Protein AF-A0AAC9SZK7-F1 (afdb_monomer_lite)

Structure (mmCIF, N/CA/C/O backbone):
data_AF-A0AAC9SZK7-F1
#
_entry.id   AF-A0AAC9SZK7-F1
#
loop_
_atom_site.group_PDB
_atom_site.id
_atom_site.type_symbol
_atom_site.label_atom_id
_atom_site.label_alt_id
_atom_site.label_comp_id
_atom_site.label_asym_id
_atom_site.label_entity_id
_atom_site.label_seq_id
_atom_site.pdbx_PDB_ins_code
_atom_site.Cartn_x
_atom_site.Cartn_y
_atom_site.Cartn_z
_atom_site.occupancy
_atom_site.B_iso_or_equiv
_atom_site.auth_seq_id
_atom_site.auth_comp_id
_atom_site.auth_asym_id
_atom_site.auth_atom_id
_atom_site.pdbx_PDB_model_num
ATOM 1 N N . MET A 1 1 ? -1.629 29.030 13.656 1.00 32.84 1 MET A N 1
ATOM 2 C CA . MET A 1 1 ? -1.590 28.090 12.517 1.00 32.84 1 MET A CA 1
ATOM 3 C C . MET A 1 1 ? -1.292 26.727 13.118 1.00 32.84 1 MET A C 1
ATOM 5 O O . MET A 1 1 ? -0.170 26.526 13.557 1.00 32.84 1 MET A O 1
ATOM 9 N N . ASN A 1 2 ? -2.298 25.866 13.296 1.00 30.14 2 ASN A N 1
ATOM 10 C CA . ASN A 1 2 ? -2.065 24.520 13.827 1.00 30.14 2 ASN A CA 1
ATOM 11 C C . ASN A 1 2 ? -1.521 23.658 12.690 1.00 30.14 2 ASN A C 1
ATOM 13 O O . ASN A 1 2 ? -2.191 23.517 11.669 1.00 30.14 2 ASN A O 1
ATOM 17 N N . ALA A 1 3 ? -0.314 23.120 12.855 1.00 33.66 3 ALA A N 1
ATOM 18 C CA . ALA A 1 3 ? 0.169 22.051 11.996 1.00 33.66 3 ALA A CA 1
ATOM 19 C C . ALA A 1 3 ? -0.830 20.894 12.099 1.00 33.66 3 ALA A C 1
ATOM 21 O O . ALA A 1 3 ? -1.156 20.462 13.208 1.00 33.66 3 ALA A O 1
ATOM 22 N N . ALA A 1 4 ? -1.363 20.441 10.965 1.00 38.44 4 ALA A N 1
ATOM 23 C CA . ALA A 1 4 ? -2.126 19.206 10.932 1.00 38.44 4 ALA A CA 1
ATOM 24 C C . ALA A 1 4 ? -1.196 18.098 11.440 1.00 38.44 4 ALA A C 1
ATOM 26 O O . ALA A 1 4 ? -0.176 17.799 10.822 1.00 38.44 4 ALA A O 1
ATOM 27 N N . VAL A 1 5 ? -1.501 17.555 12.617 1.00 36.75 5 VAL A N 1
ATOM 28 C CA . VAL A 1 5 ? -0.838 16.354 13.113 1.00 36.75 5 VAL A CA 1
ATOM 29 C C . VAL A 1 5 ? -1.400 15.217 12.277 1.00 36.75 5 VAL A C 1
ATOM 3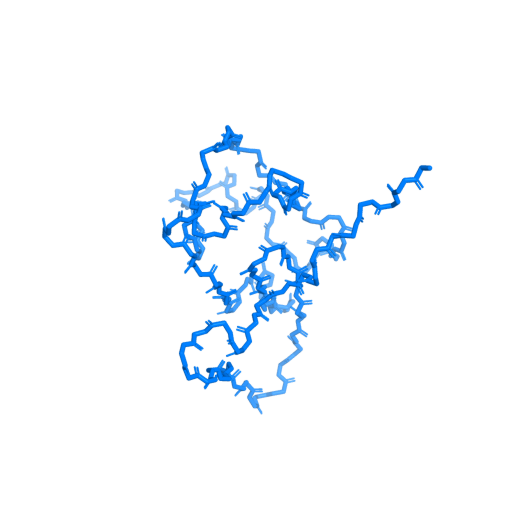1 O O . VAL A 1 5 ? -2.513 14.757 12.525 1.00 36.75 5 VAL A O 1
ATOM 34 N N . PHE A 1 6 ? -0.668 14.819 11.239 1.00 47.03 6 PHE A N 1
ATOM 35 C CA . PHE A 1 6 ? -0.976 13.583 10.539 1.00 47.03 6 PHE A CA 1
ATOM 36 C C . PHE A 1 6 ? -0.770 12.429 11.528 1.00 47.03 6 PHE A C 1
ATOM 38 O O . PHE A 1 6 ? 0.223 12.432 12.266 1.00 47.03 6 PHE A O 1
ATOM 45 N N . PRO A 1 7 ? -1.698 11.462 11.609 1.00 55.00 7 PRO A N 1
ATOM 46 C CA . PRO A 1 7 ? -1.443 10.254 12.376 1.00 55.00 7 PRO A CA 1
ATOM 47 C C . PRO A 1 7 ? -0.166 9.580 11.850 1.00 55.00 7 PRO A C 1
ATOM 49 O O . PRO A 1 7 ? 0.148 9.722 10.666 1.00 55.00 7 PRO A O 1
ATOM 52 N N . PRO A 1 8 ? 0.577 8.846 12.698 1.00 63.59 8 PRO A N 1
ATOM 53 C CA . PRO A 1 8 ? 1.718 8.077 12.222 1.00 63.59 8 PRO A CA 1
ATOM 54 C C . PRO A 1 8 ? 1.260 7.153 11.087 1.0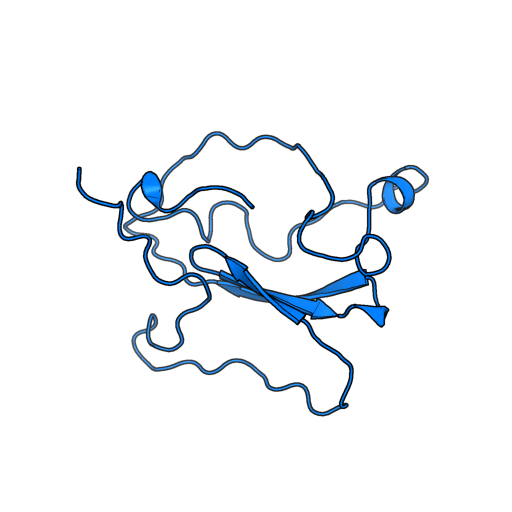0 63.59 8 PRO A C 1
ATOM 56 O O . PRO A 1 8 ? 0.263 6.438 11.238 1.00 63.59 8 PRO A O 1
ATOM 59 N N . ALA A 1 9 ? 1.957 7.247 9.954 1.00 80.88 9 ALA A N 1
ATOM 60 C CA . ALA A 1 9 ? 1.748 6.402 8.788 1.00 80.88 9 ALA A CA 1
ATOM 61 C C . ALA A 1 9 ? 2.216 4.967 9.075 1.00 80.88 9 ALA A C 1
ATOM 63 O O . ALA A 1 9 ? 3.043 4.738 9.960 1.00 80.88 9 ALA A O 1
ATOM 64 N N . GLY A 1 10 ? 1.701 4.022 8.301 1.00 90.31 10 GLY A N 1
ATOM 65 C CA . GLY A 1 10 ? 1.976 2.599 8.406 1.00 90.31 10 GLY A CA 1
ATOM 66 C C . GLY A 1 10 ? 0.836 1.800 9.033 1.00 90.31 10 GLY A C 1
ATOM 67 O O . GLY A 1 10 ? -0.080 2.337 9.664 1.00 90.31 10 GLY A O 1
ATOM 68 N N . TYR A 1 11 ? 0.942 0.486 8.873 1.00 93.38 11 TYR A N 1
ATOM 69 C CA . TYR A 1 11 ? 0.215 -0.510 9.647 1.00 93.38 11 TYR A CA 1
ATOM 70 C C . TYR A 1 11 ? 0.536 -0.402 11.146 1.00 93.38 11 TYR A C 1
ATOM 72 O O . TYR A 1 11 ? 1.689 -0.230 11.546 1.00 93.38 11 TYR A O 1
ATOM 80 N N . LYS A 1 12 ? -0.492 -0.554 11.979 1.00 92.94 12 LYS A N 1
ATOM 81 C CA . LYS A 1 12 ? -0.428 -0.518 13.442 1.00 92.94 12 LYS A CA 1
ATOM 82 C C . LYS A 1 12 ? -0.748 -1.896 14.003 1.00 92.94 12 LYS A C 1
ATOM 84 O O . LYS A 1 12 ? -1.877 -2.377 13.888 1.00 92.94 12 LYS A O 1
ATOM 89 N N . THR A 1 13 ? 0.245 -2.501 14.642 1.00 93.50 13 THR A N 1
ATOM 90 C CA . THR A 1 13 ? 0.180 -3.827 15.276 1.00 93.50 13 THR A CA 1
ATOM 91 C C . THR A 1 13 ? -0.905 -3.899 16.348 1.00 93.50 13 THR A C 1
ATOM 93 O O . THR A 1 13 ? -1.529 -4.939 16.531 1.00 93.50 13 THR A O 1
ATOM 96 N N . GLU A 1 14 ? -1.137 -2.799 17.058 1.00 94.00 14 GLU A N 1
ATOM 97 C CA . GLU A 1 14 ? -2.088 -2.669 18.162 1.00 94.00 14 GLU A CA 1
ATOM 98 C C . GLU A 1 14 ? -3.505 -2.259 17.734 1.00 94.00 14 GLU A C 1
ATOM 100 O O . GLU A 1 14 ? -4.366 -2.073 18.590 1.00 94.00 14 GLU A O 1
ATOM 105 N N . PHE A 1 15 ? -3.753 -2.078 16.432 1.00 92.69 15 PHE A N 1
ATOM 106 C CA . PHE A 1 15 ? -5.079 -1.712 15.930 1.00 92.69 15 PHE A CA 1
ATOM 107 C C . PHE A 1 15 ? -6.143 -2.798 16.176 1.00 92.69 15 PHE A C 1
ATOM 109 O O . PHE A 1 15 ? -7.246 -2.452 16.606 1.00 92.69 15 PHE A O 1
ATOM 116 N N . PRO A 1 16 ? -5.875 -4.098 15.932 1.00 90.69 16 PRO A N 1
ATOM 117 C CA . PRO A 1 16 ? -6.819 -5.152 16.282 1.00 90.69 16 PRO A CA 1
ATOM 118 C C . PRO A 1 16 ? -6.916 -5.332 17.804 1.00 90.69 16 PRO A C 1
ATOM 120 O O . PRO A 1 16 ? -6.025 -4.945 18.555 1.00 90.69 16 PRO A O 1
ATOM 123 N N . GLN A 1 17 ? -7.975 -6.005 18.270 1.00 91.38 17 GLN A N 1
ATOM 124 C CA . GLN A 1 17 ? -8.186 -6.282 19.701 1.00 91.38 17 GLN A CA 1
ATOM 125 C C . GLN A 1 17 ? -6.989 -6.983 20.372 1.00 91.38 17 GLN A C 1
ATOM 127 O O . GLN A 1 17 ? -6.759 -6.814 21.569 1.00 91.38 17 GLN A O 1
ATOM 132 N N . PHE A 1 18 ? -6.236 -7.769 19.603 1.00 93.19 18 PHE A N 1
ATOM 133 C CA . PHE A 1 18 ? -4.999 -8.402 20.035 1.00 93.19 18 PHE A CA 1
ATOM 134 C C . PHE A 1 18 ? -3.859 -7.952 19.118 1.00 93.19 18 PHE A C 1
ATOM 136 O O . PHE A 1 18 ? -4.077 -7.895 17.906 1.00 93.19 18 PHE A O 1
ATOM 143 N N . PRO A 1 19 ? -2.654 -7.674 19.657 1.00 93.31 19 PRO A N 1
ATOM 144 C CA . PRO A 1 19 ? -1.516 -7.292 18.836 1.00 93.31 19 PRO A CA 1
ATOM 145 C C . PRO A 1 19 ? -1.222 -8.340 17.761 1.00 93.31 19 PRO A C 1
ATOM 147 O O . PRO A 1 19 ? -1.044 -9.517 18.083 1.00 93.31 19 PRO A O 1
ATOM 150 N N . LEU A 1 20 ? -1.147 -7.911 16.502 1.00 93.12 20 LEU A N 1
ATOM 151 C CA . LEU A 1 20 ? -0.833 -8.780 15.371 1.00 93.12 20 LEU A CA 1
ATOM 152 C C . LEU A 1 20 ? 0.469 -8.324 14.718 1.00 93.12 20 LEU A C 1
ATOM 154 O O . LEU A 1 20 ? 0.508 -7.336 13.992 1.00 93.12 20 LEU A O 1
ATOM 158 N N . THR A 1 21 ? 1.554 -9.036 15.014 1.00 89.69 21 THR A N 1
ATOM 159 C CA . THR A 1 21 ? 2.849 -8.800 14.370 1.00 89.69 21 THR A CA 1
ATOM 160 C C . THR A 1 21 ? 2.866 -9.407 12.980 1.00 89.69 21 THR A C 1
ATOM 162 O O . THR A 1 21 ? 2.365 -10.514 12.776 1.00 89.69 21 THR A O 1
ATOM 165 N N . LEU A 1 22 ? 3.511 -8.705 12.060 1.00 83.88 22 LEU A N 1
ATOM 166 C CA . LEU A 1 22 ? 3.646 -9.139 10.680 1.00 83.88 22 LEU A CA 1
ATOM 167 C C . LEU A 1 22 ? 4.639 -10.305 10.545 1.00 83.88 22 LEU A C 1
ATOM 169 O O . LEU A 1 22 ? 5.533 -10.455 11.391 1.00 83.88 22 LEU A O 1
ATOM 173 N N . PRO A 1 23 ? 4.494 -11.139 9.503 1.00 84.75 23 PRO A N 1
ATOM 174 C CA . PRO A 1 23 ? 5.496 -12.120 9.117 1.00 84.75 23 PRO A CA 1
ATOM 175 C C . PRO A 1 23 ? 6.890 -11.496 8.987 1.00 84.75 23 PRO A C 1
ATOM 177 O O . PRO A 1 23 ? 7.064 -10.368 8.537 1.00 84.75 23 PRO A O 1
ATOM 180 N N . VAL A 1 24 ? 7.915 -12.260 9.365 1.00 83.56 24 VAL A N 1
ATOM 181 C CA . VAL A 1 24 ? 9.315 -11.875 9.155 1.00 83.56 24 VAL A CA 1
ATOM 182 C C . VAL A 1 24 ? 9.889 -12.756 8.056 1.00 83.56 24 VAL A C 1
ATOM 184 O O . VAL A 1 24 ? 9.950 -13.977 8.210 1.00 83.56 24 VAL A O 1
ATOM 187 N N . PHE A 1 25 ? 10.349 -12.148 6.965 1.00 83.19 25 PHE A N 1
ATOM 188 C CA . PHE A 1 25 ? 11.087 -12.862 5.925 1.00 83.19 25 PHE A CA 1
ATOM 189 C C . PHE A 1 25 ? 12.557 -12.997 6.336 1.00 83.19 25 PHE A C 1
ATOM 191 O O . PHE A 1 25 ? 13.215 -12.019 6.689 1.00 83.19 25 PHE A O 1
ATOM 198 N N . THR A 1 26 ? 13.064 -14.229 6.332 1.00 79.88 26 THR A N 1
ATOM 199 C CA . THR A 1 26 ? 14.386 -14.587 6.880 1.00 79.88 26 THR A CA 1
ATOM 200 C C . THR A 1 26 ? 15.405 -14.990 5.818 1.00 79.88 26 THR A C 1
ATOM 202 O O . THR A 1 26 ? 16.540 -15.319 6.156 1.00 79.88 26 THR A O 1
ATOM 205 N N . ASP A 1 27 ? 15.037 -14.945 4.537 1.00 82.94 27 ASP A N 1
ATOM 206 C CA . ASP A 1 27 ? 15.919 -15.293 3.417 1.00 82.94 27 ASP A CA 1
ATOM 207 C C . ASP A 1 27 ? 17.000 -14.231 3.135 1.00 82.94 27 ASP A C 1
ATOM 209 O O . ASP A 1 27 ? 17.883 -14.448 2.306 1.00 82.94 27 ASP A O 1
ATOM 213 N N . GLY A 1 28 ? 16.961 -13.100 3.850 1.00 80.75 28 GLY A N 1
ATOM 214 C CA . GLY A 1 28 ? 17.926 -12.010 3.728 1.00 80.75 28 GLY A CA 1
ATOM 215 C C . GLY A 1 28 ? 17.782 -11.208 2.437 1.00 80.75 28 GLY A C 1
ATOM 216 O O . GLY A 1 28 ? 18.647 -10.376 2.150 1.00 80.75 28 GLY A O 1
ATOM 217 N N . ALA A 1 29 ? 16.718 -11.435 1.659 1.00 86.75 29 ALA A N 1
ATOM 218 C CA . ALA A 1 29 ? 16.438 -10.620 0.491 1.00 86.75 29 ALA A CA 1
ATOM 219 C C . ALA A 1 29 ? 16.224 -9.156 0.923 1.00 86.75 29 ALA A C 1
ATOM 221 O O . ALA A 1 29 ? 15.569 -8.899 1.938 1.00 86.75 29 ALA A O 1
ATOM 222 N N . PRO A 1 30 ? 16.772 -8.175 0.182 1.00 89.38 30 PRO A N 1
ATOM 223 C CA . PRO A 1 30 ? 16.526 -6.776 0.484 1.00 89.38 30 PRO A CA 1
ATOM 224 C C . PRO A 1 30 ? 15.031 -6.486 0.345 1.00 89.38 30 PRO A C 1
ATOM 226 O O . PRO A 1 30 ? 14.398 -6.887 -0.631 1.00 89.38 30 PRO A O 1
ATOM 229 N N . MET A 1 31 ? 14.484 -5.767 1.319 1.00 91.81 31 MET A N 1
ATOM 230 C CA . MET A 1 31 ? 13.095 -5.324 1.324 1.00 91.81 31 MET A CA 1
ATOM 231 C C . MET A 1 31 ? 13.023 -3.869 1.767 1.00 91.81 31 MET A C 1
ATOM 233 O O . MET A 1 31 ? 13.818 -3.416 2.596 1.00 91.81 31 MET A O 1
ATOM 237 N N . ARG A 1 32 ? 12.054 -3.140 1.221 1.00 91.69 32 ARG A N 1
ATOM 238 C CA . ARG A 1 32 ? 11.792 -1.737 1.539 1.00 91.69 32 ARG A CA 1
ATOM 239 C C . ARG A 1 32 ? 10.390 -1.621 2.120 1.00 91.69 32 ARG A C 1
ATOM 241 O O . ARG A 1 32 ? 9.418 -1.915 1.434 1.00 91.69 32 ARG A O 1
ATOM 248 N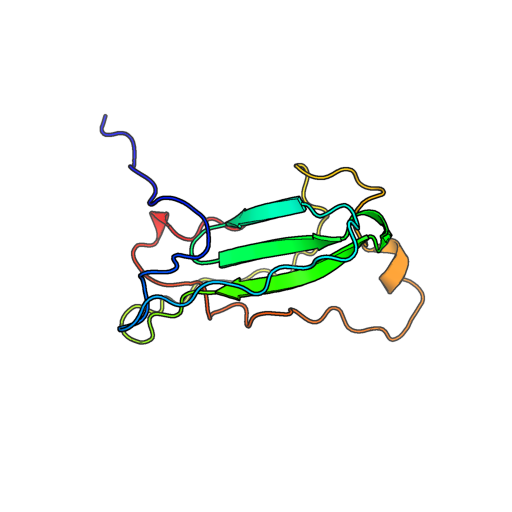 N . ALA A 1 33 ? 10.294 -1.180 3.370 1.00 92.56 33 ALA A N 1
ATOM 249 C CA . ALA A 1 33 ? 9.016 -0.841 3.982 1.00 92.56 33 ALA A CA 1
ATOM 250 C C . ALA A 1 33 ? 8.586 0.567 3.547 1.00 92.56 33 ALA A C 1
ATOM 252 O O . ALA A 1 33 ? 9.368 1.517 3.640 1.00 92.56 33 ALA A O 1
ATOM 253 N N . LEU A 1 34 ? 7.344 0.686 3.094 1.00 93.06 34 LEU A N 1
ATOM 254 C CA . LEU A 1 34 ? 6.723 1.917 2.617 1.00 93.06 34 LEU A CA 1
ATOM 255 C C . LEU A 1 34 ? 5.496 2.201 3.494 1.00 93.06 34 LEU A C 1
ATOM 257 O O . LEU A 1 34 ? 4.419 1.658 3.234 1.00 93.06 34 LEU A O 1
ATOM 261 N N . PRO A 1 35 ? 5.653 2.964 4.590 1.00 91.94 35 PRO A N 1
ATOM 262 C CA . PRO A 1 35 ? 4.534 3.317 5.450 1.00 91.94 35 PRO A CA 1
ATOM 263 C C . PRO A 1 35 ? 3.667 4.388 4.775 1.00 91.94 35 PRO A C 1
ATOM 265 O O . PRO A 1 35 ? 4.115 5.510 4.542 1.00 91.94 35 PRO A O 1
ATOM 268 N N . CYS A 1 36 ? 2.406 4.054 4.527 1.00 88.56 36 CYS A N 1
ATOM 269 C CA . CYS A 1 36 ? 1.373 4.939 3.994 1.00 88.56 36 CYS A CA 1
ATOM 270 C C . CYS A 1 36 ? 0.237 5.071 5.017 1.00 88.56 36 CYS A C 1
ATOM 272 O O . CYS A 1 36 ? 0.214 4.395 6.045 1.00 88.56 36 CYS A O 1
ATOM 274 N N . THR A 1 37 ? -0.738 5.946 4.796 1.00 88.00 37 THR A N 1
ATOM 275 C CA . THR A 1 37 ? -1.845 6.061 5.754 1.00 88.00 37 THR A CA 1
ATOM 276 C C . THR A 1 37 ? -2.598 4.729 5.889 1.00 88.00 37 THR A C 1
ATOM 278 O O . THR A 1 37 ? -3.076 4.184 4.901 1.00 88.00 37 THR A O 1
ATOM 281 N N . GLN A 1 38 ? -2.706 4.222 7.124 1.00 91.38 38 GLN A N 1
ATOM 282 C CA . GLN A 1 38 ? -3.383 2.966 7.499 1.00 91.38 38 GLN A CA 1
ATOM 283 C C . GLN A 1 38 ? -2.788 1.670 6.923 1.00 91.38 38 GLN A C 1
ATOM 285 O O . GLN A 1 38 ? -3.330 0.595 7.192 1.00 91.38 38 GLN A O 1
ATOM 290 N N . LEU A 1 39 ? -1.707 1.740 6.142 1.00 93.19 39 LEU A N 1
ATOM 291 C CA . LEU A 1 39 ? -1.096 0.563 5.536 1.00 93.19 39 LEU A CA 1
ATOM 292 C C . LEU A 1 39 ? 0.423 0.661 5.443 1.00 93.19 39 LEU A C 1
ATOM 294 O O . LEU A 1 39 ? 0.981 1.753 5.363 1.00 93.19 39 LEU A O 1
ATOM 298 N N . THR A 1 40 ? 1.089 -0.484 5.383 1.00 94.12 40 THR A N 1
ATOM 299 C CA . THR A 1 40 ? 2.504 -0.587 5.010 1.00 94.12 40 THR A CA 1
ATOM 300 C C . THR A 1 40 ? 2.629 -1.520 3.812 1.00 94.12 40 THR A C 1
ATOM 302 O O . THR A 1 40 ? 2.070 -2.612 3.829 1.00 94.12 40 THR A O 1
ATOM 305 N N . VAL A 1 41 ? 3.370 -1.115 2.779 1.00 94.12 41 VAL A N 1
ATOM 306 C CA . VAL A 1 41 ? 3.771 -2.015 1.684 1.00 94.12 41 VAL A CA 1
ATOM 307 C C . VAL A 1 41 ? 5.200 -2.479 1.926 1.00 94.12 41 VAL A C 1
ATOM 309 O O . VAL A 1 41 ? 6.083 -1.659 2.184 1.00 94.12 41 VAL A O 1
ATOM 312 N N . LEU A 1 42 ? 5.449 -3.780 1.798 1.00 94.25 42 LEU A N 1
ATOM 313 C CA . LEU A 1 42 ? 6.797 -4.329 1.772 1.00 94.25 42 LEU A CA 1
ATOM 314 C C . LEU A 1 42 ? 7.196 -4.617 0.324 1.00 94.25 42 LEU A C 1
ATOM 316 O O . LEU A 1 42 ? 6.758 -5.593 -0.288 1.00 94.25 42 LEU A O 1
ATOM 320 N N . LEU A 1 43 ? 8.017 -3.737 -0.242 1.00 94.81 43 LEU A N 1
ATOM 321 C CA . LEU A 1 43 ? 8.525 -3.852 -1.604 1.00 94.81 43 LEU A CA 1
ATOM 322 C C . LEU A 1 43 ? 9.754 -4.762 -1.639 1.00 94.81 43 LEU A C 1
ATOM 324 O O . LEU A 1 43 ? 10.679 -4.579 -0.847 1.00 94.81 43 LEU A O 1
ATOM 328 N N . GLY A 1 44 ? 9.786 -5.694 -2.593 1.00 95.44 44 GLY A N 1
ATOM 329 C CA . GLY A 1 44 ? 10.974 -6.467 -2.945 1.00 95.44 44 GLY A CA 1
ATOM 330 C C . GLY A 1 44 ? 11.692 -5.819 -4.132 1.00 95.44 44 GLY A C 1
ATOM 331 O O . GLY A 1 44 ? 11.282 -6.072 -5.268 1.00 95.44 44 GLY A O 1
ATOM 332 N N . PRO A 1 45 ? 12.770 -5.035 -3.929 1.00 94.69 45 PRO A N 1
ATOM 333 C CA . PRO A 1 45 ? 13.375 -4.216 -4.981 1.00 94.69 45 PRO A CA 1
ATOM 334 C C . PRO A 1 45 ? 13.898 -5.044 -6.156 1.00 94.69 45 PRO A C 1
ATOM 336 O O . PRO A 1 45 ? 13.716 -4.681 -7.309 1.00 94.69 45 PRO A O 1
ATOM 339 N N . LEU A 1 46 ? 14.459 -6.226 -5.871 1.00 93.50 46 LEU A N 1
ATOM 340 C CA . LEU A 1 46 ? 14.963 -7.149 -6.895 1.00 93.50 46 LEU A CA 1
ATOM 341 C C . LEU A 1 46 ? 13.865 -7.711 -7.806 1.00 93.50 46 LEU A C 1
ATOM 343 O O . LEU A 1 46 ? 14.155 -8.124 -8.925 1.00 93.50 46 LEU A O 1
ATOM 347 N N . ARG A 1 47 ? 12.621 -7.780 -7.320 1.00 92.38 47 ARG A N 1
ATOM 348 C CA . ARG A 1 47 ? 11.465 -8.236 -8.106 1.00 92.38 47 ARG A CA 1
ATOM 349 C C . ARG A 1 47 ? 10.687 -7.079 -8.719 1.00 92.38 47 ARG A C 1
ATOM 351 O O . ARG A 1 47 ? 9.760 -7.337 -9.478 1.00 92.38 47 ARG A O 1
ATOM 358 N N . ALA A 1 48 ? 11.026 -5.844 -8.353 1.00 94.75 48 ALA A N 1
ATOM 359 C CA . ALA A 1 48 ? 10.293 -4.641 -8.711 1.00 94.75 48 ALA A CA 1
ATOM 360 C C . ALA A 1 48 ? 8.782 -4.708 -8.384 1.00 94.75 48 ALA A C 1
ATOM 362 O O . ALA A 1 48 ? 7.955 -4.105 -9.074 1.00 94.75 48 ALA A O 1
ATOM 363 N N . LEU A 1 49 ? 8.412 -5.479 -7.351 1.00 94.06 49 LEU A N 1
ATOM 364 C CA . LEU A 1 49 ? 7.028 -5.802 -6.990 1.00 94.06 49 LEU A CA 1
ATOM 365 C C . LEU A 1 49 ? 6.834 -5.872 -5.467 1.00 94.06 49 LEU A C 1
ATOM 367 O O . LEU A 1 49 ? 7.752 -6.293 -4.748 1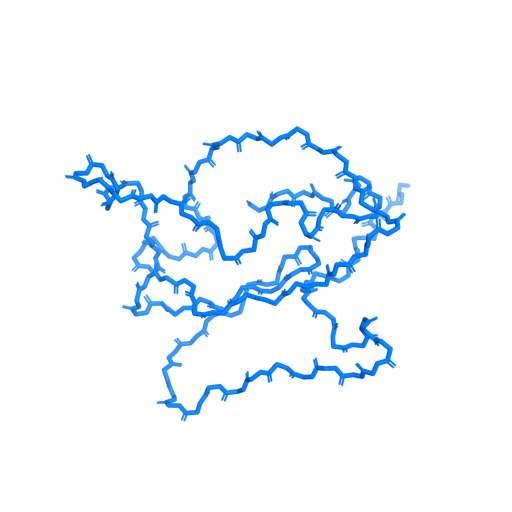.00 94.06 49 LEU A O 1
ATOM 371 N N . PRO A 1 50 ? 5.644 -5.498 -4.963 1.00 93.69 50 PRO A N 1
ATOM 372 C CA . PRO A 1 50 ? 5.295 -5.695 -3.564 1.00 93.69 50 PRO A CA 1
ATOM 373 C C . PRO A 1 50 ? 5.224 -7.190 -3.231 1.00 93.69 50 PRO A C 1
ATOM 375 O O . PRO A 1 50 ? 4.692 -7.992 -3.998 1.00 93.69 50 PRO A O 1
ATOM 378 N N . ILE A 1 51 ? 5.791 -7.555 -2.084 1.00 92.94 51 ILE A N 1
ATOM 379 C CA . ILE A 1 51 ? 5.784 -8.921 -1.543 1.00 92.94 51 ILE A CA 1
ATOM 380 C C . ILE A 1 51 ? 4.627 -9.095 -0.561 1.00 92.94 51 ILE A C 1
ATOM 382 O O . ILE A 1 51 ? 3.976 -10.136 -0.548 1.00 92.94 51 ILE A O 1
ATOM 386 N N . GLU A 1 52 ? 4.376 -8.064 0.242 1.00 93.38 52 GLU A N 1
ATOM 387 C CA . GLU A 1 52 ? 3.363 -8.042 1.290 1.00 93.38 52 GLU A CA 1
ATOM 388 C C . GLU A 1 52 ? 2.744 -6.644 1.387 1.00 93.38 52 GLU A C 1
ATOM 390 O O . GLU A 1 52 ? 3.358 -5.633 1.026 1.00 93.38 52 GLU A O 1
ATOM 395 N N . THR A 1 53 ? 1.493 -6.579 1.832 1.00 94.75 53 THR A N 1
ATOM 396 C CA . THR A 1 53 ? 0.853 -5.320 2.204 1.00 94.75 53 THR A CA 1
ATOM 397 C C . THR A 1 53 ? -0.041 -5.541 3.405 1.00 94.75 53 THR A C 1
ATOM 399 O O . THR A 1 53 ? -0.934 -6.388 3.386 1.00 94.75 53 THR A O 1
ATOM 402 N N . ASP A 1 54 ? 0.171 -4.712 4.412 1.00 94.62 54 ASP A N 1
ATOM 403 C CA . ASP A 1 54 ? -0.492 -4.796 5.700 1.00 94.62 54 ASP A CA 1
ATOM 404 C C . ASP A 1 54 ? -1.413 -3.606 5.844 1.00 94.62 54 ASP A C 1
ATOM 406 O O . ASP A 1 54 ? -0.972 -2.468 5.714 1.00 94.62 54 ASP A O 1
ATOM 410 N N . VAL A 1 55 ? -2.691 -3.848 6.119 1.00 95.19 55 VAL A N 1
ATOM 411 C CA . VAL A 1 55 ? -3.703 -2.792 6.187 1.00 95.19 55 VAL A CA 1
ATOM 412 C C . VAL A 1 55 ? -4.511 -2.901 7.472 1.00 95.19 55 VAL A C 1
ATOM 414 O O . VAL A 1 55 ? -4.966 -3.976 7.869 1.00 95.19 55 VAL A O 1
ATOM 417 N N . ASN A 1 56 ? -4.697 -1.769 8.143 1.00 94.56 56 ASN A N 1
ATOM 418 C CA . ASN A 1 56 ? -5.703 -1.631 9.184 1.00 94.56 56 ASN A CA 1
ATOM 419 C C . ASN A 1 56 ? -7.016 -1.180 8.541 1.00 94.56 56 ASN A C 1
ATOM 421 O O . ASN A 1 56 ? -7.019 -0.214 7.784 1.00 94.56 56 ASN A O 1
ATOM 425 N N . ILE A 1 57 ? -8.130 -1.843 8.862 1.00 93.75 57 ILE A N 1
ATOM 426 C CA . ILE A 1 57 ? -9.451 -1.540 8.294 1.00 93.75 57 ILE A CA 1
ATOM 427 C C . ILE A 1 57 ? -10.412 -1.199 9.426 1.00 93.75 57 ILE A C 1
ATOM 429 O O . ILE A 1 57 ? -10.689 -2.044 10.279 1.00 93.75 57 ILE A O 1
ATOM 433 N N . ASN A 1 58 ? -10.95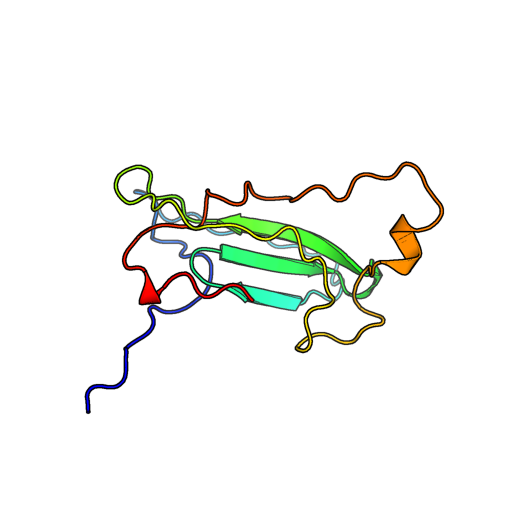1 0.021 9.414 1.00 93.38 58 ASN A N 1
ATOM 434 C CA . ASN A 1 58 ? -12.038 0.418 10.303 1.00 93.38 58 ASN A CA 1
ATOM 435 C C . ASN A 1 58 ? -13.341 0.598 9.512 1.00 93.38 58 ASN A C 1
ATOM 437 O O . ASN A 1 58 ? -13.590 1.662 8.947 1.00 93.38 58 ASN A O 1
ATOM 441 N N . GLY A 1 59 ? -14.177 -0.445 9.504 1.00 92.00 59 GLY A N 1
ATOM 442 C CA . GLY A 1 59 ? -15.453 -0.460 8.782 1.00 92.00 59 GLY A CA 1
ATOM 443 C C . GLY A 1 59 ? -16.429 0.643 9.206 1.00 92.00 59 GLY A C 1
ATOM 444 O O . GLY A 1 59 ? -17.168 1.155 8.369 1.00 92.00 59 GLY A O 1
ATOM 445 N N . ASP A 1 60 ? -16.385 1.064 10.472 1.00 92.25 60 ASP A N 1
ATOM 446 C CA . ASP A 1 60 ? -17.290 2.084 11.020 1.00 92.25 60 ASP A CA 1
ATOM 447 C C . ASP A 1 60 ? -16.894 3.514 10.617 1.00 92.25 60 ASP A C 1
ATOM 449 O O . ASP A 1 60 ? -17.642 4.464 10.851 1.00 92.25 60 ASP A O 1
ATOM 453 N N . GLN A 1 61 ? -15.700 3.686 10.041 1.00 91.06 61 GLN A N 1
ATOM 454 C CA . GLN A 1 61 ? -15.131 4.988 9.686 1.00 91.06 61 GLN A CA 1
ATOM 455 C C . GLN A 1 61 ? -14.746 5.094 8.210 1.00 91.06 61 GLN A C 1
ATOM 457 O O . GLN A 1 61 ? -14.005 6.014 7.855 1.00 91.06 61 GLN A O 1
ATOM 462 N N . LEU A 1 62 ? -15.218 4.172 7.363 1.00 90.38 62 LEU A N 1
ATOM 463 C CA . LEU A 1 62 ? -14.970 4.213 5.924 1.00 90.38 62 LEU A CA 1
ATOM 464 C C . LEU A 1 62 ? -15.462 5.534 5.331 1.00 90.38 62 LEU A C 1
ATOM 466 O O . LEU A 1 62 ? -16.560 6.006 5.634 1.00 90.38 62 LEU A O 1
ATOM 470 N N . VAL A 1 63 ? -14.633 6.118 4.473 1.00 87.94 63 VAL A N 1
ATOM 471 C CA . VAL A 1 63 ? -14.954 7.343 3.742 1.00 87.94 63 VAL A CA 1
ATOM 472 C C . VAL A 1 63 ? -14.912 7.042 2.257 1.00 87.94 63 VAL A C 1
ATOM 474 O O . VAL A 1 63 ? -13.982 6.402 1.772 1.00 87.94 63 VAL A O 1
ATOM 477 N N . ASP A 1 64 ? -15.914 7.534 1.536 1.00 83.56 64 ASP A N 1
ATOM 478 C CA . ASP A 1 64 ? -15.894 7.496 0.083 1.00 83.56 64 ASP A CA 1
ATOM 479 C C . ASP A 1 64 ? -15.065 8.670 -0.448 1.00 83.56 64 ASP A C 1
ATOM 481 O O . ASP A 1 64 ? -15.276 9.826 -0.071 1.00 83.56 64 ASP A O 1
ATOM 485 N N . VAL A 1 65 ? -14.079 8.361 -1.280 1.00 81.62 65 VAL A N 1
ATOM 486 C CA . VAL A 1 65 ? -13.161 9.334 -1.876 1.00 81.62 65 VAL A CA 1
ATOM 487 C C . VAL A 1 65 ? -13.121 9.046 -3.363 1.00 81.62 65 VAL A C 1
ATOM 489 O O . VAL A 1 65 ? -12.903 7.899 -3.750 1.00 81.62 65 VAL A O 1
ATOM 492 N N . ASP A 1 66 ? -13.285 10.081 -4.188 1.00 79.12 66 ASP A N 1
ATOM 493 C CA . ASP A 1 66 ? -13.154 9.951 -5.637 1.00 79.12 66 ASP A CA 1
ATOM 494 C C . ASP A 1 66 ? -11.764 9.419 -5.991 1.00 79.12 66 ASP A C 1
ATOM 496 O O . ASP A 1 66 ? -10.735 10.038 -5.705 1.00 79.12 66 ASP A O 1
ATOM 500 N N . GLN A 1 67 ? -11.730 8.250 -6.627 1.00 72.88 67 GLN A N 1
ATOM 501 C CA . GLN A 1 67 ? -10.483 7.587 -6.979 1.00 72.88 67 GLN A CA 1
ATOM 502 C C . GLN A 1 67 ? -10.206 7.734 -8.467 1.00 72.88 67 GLN A C 1
ATOM 504 O O . GLN A 1 67 ? -10.987 7.298 -9.312 1.00 72.88 67 GLN A O 1
ATOM 509 N N . SER A 1 68 ? -9.050 8.305 -8.798 1.00 77.06 68 SER A N 1
ATOM 510 C CA . SER A 1 68 ? -8.556 8.302 -10.173 1.00 77.06 68 SER A CA 1
ATOM 511 C C . SER A 1 68 ? -7.825 6.992 -10.482 1.00 77.06 68 SER A C 1
ATOM 513 O O . SER A 1 68 ? -7.154 6.411 -9.625 1.00 77.06 68 SER A O 1
ATOM 515 N N . ASN A 1 69 ? -7.917 6.518 -11.725 1.00 77.69 69 ASN A N 1
ATOM 516 C CA . ASN A 1 69 ? -7.160 5.352 -12.189 1.00 77.69 69 ASN A CA 1
ATOM 517 C C . ASN A 1 69 ? -5.789 5.753 -12.769 1.00 77.69 69 ASN A C 1
ATOM 519 O O . ASN A 1 69 ? -5.391 5.275 -13.830 1.00 77.69 69 ASN A O 1
ATOM 523 N N . ASN A 1 70 ? -5.093 6.665 -12.085 1.00 83.75 70 ASN A N 1
ATOM 524 C CA . ASN A 1 70 ? -3.825 7.238 -12.531 1.00 83.75 70 ASN A CA 1
ATOM 525 C C . ASN A 1 70 ? -2.645 6.436 -11.974 1.00 83.75 70 ASN A C 1
ATOM 527 O O . ASN A 1 70 ? -2.125 6.725 -10.898 1.00 83.75 70 ASN A O 1
ATOM 531 N N . TRP A 1 71 ? -2.227 5.415 -12.715 1.00 85.00 71 TRP A N 1
ATOM 532 C CA . TRP A 1 71 ? -1.043 4.623 -12.386 1.00 85.00 71 TRP A CA 1
ATOM 533 C C . TRP A 1 71 ? 0.228 5.402 -12.709 1.00 85.00 71 TRP A C 1
ATOM 535 O O . TRP A 1 71 ? 0.383 5.903 -13.820 1.00 85.00 71 TRP A O 1
ATOM 545 N N . HIS A 1 72 ? 1.137 5.481 -11.747 1.00 88.69 72 HIS A N 1
ATOM 546 C CA . HIS A 1 72 ? 2.430 6.133 -11.893 1.00 88.69 72 HIS A CA 1
ATOM 547 C C . HIS A 1 72 ? 3.444 5.459 -10.966 1.00 88.69 72 HIS A C 1
ATOM 549 O O . HIS A 1 72 ? 3.064 4.727 -10.053 1.00 88.69 72 HIS A O 1
ATOM 555 N N . LEU A 1 73 ? 4.731 5.668 -11.240 1.00 92.50 73 LEU A N 1
ATOM 556 C CA . LEU A 1 73 ? 5.793 5.238 -10.335 1.00 92.50 73 LEU A CA 1
ATOM 557 C C . LEU A 1 73 ? 5.790 6.117 -9.084 1.00 92.50 73 LEU A C 1
ATOM 559 O O . LEU A 1 73 ? 5.617 7.334 -9.195 1.00 92.50 73 LEU A O 1
ATOM 563 N N . ASP A 1 74 ? 6.059 5.519 -7.927 1.00 91.56 74 ASP A N 1
ATOM 564 C CA . ASP A 1 74 ? 6.323 6.276 -6.709 1.00 91.56 74 ASP A CA 1
ATOM 565 C C . ASP A 1 74 ? 7.687 6.969 -6.850 1.00 91.56 74 ASP A C 1
ATOM 567 O O . ASP A 1 74 ? 8.722 6.326 -7.050 1.00 91.56 74 ASP A O 1
ATOM 571 N N . SER A 1 75 ? 7.688 8.299 -6.759 1.00 91.25 75 SER A N 1
ATOM 572 C CA . SER A 1 75 ? 8.895 9.126 -6.878 1.00 91.25 75 SER A CA 1
ATOM 573 C C . SER A 1 75 ? 9.909 8.929 -5.743 1.00 91.25 75 SER A C 1
ATOM 575 O O . SER A 1 75 ? 11.082 9.271 -5.906 1.00 91.25 75 SER A O 1
ATOM 577 N N . GLY A 1 76 ? 9.478 8.383 -4.601 1.00 90.31 76 GLY A N 1
ATOM 578 C CA . GLY A 1 76 ? 10.328 8.066 -3.454 1.00 90.31 76 GLY A CA 1
ATOM 579 C C . GLY A 1 76 ? 11.133 6.775 -3.616 1.00 90.31 76 GLY A C 1
ATOM 580 O O . GLY A 1 76 ? 11.967 6.462 -2.762 1.00 90.31 76 GLY A O 1
ATOM 581 N N . ILE A 1 77 ? 10.906 6.028 -4.697 1.00 93.75 77 ILE A N 1
ATOM 582 C CA . ILE A 1 77 ? 11.515 4.724 -4.944 1.00 93.75 77 ILE A CA 1
ATOM 583 C C . ILE A 1 77 ? 12.260 4.774 -6.288 1.00 93.75 77 ILE A C 1
ATOM 585 O O . ILE A 1 77 ? 11.746 5.338 -7.257 1.00 93.75 77 ILE A O 1
ATOM 589 N N . PRO A 1 78 ? 13.470 4.196 -6.395 1.00 94.81 78 PRO A N 1
ATOM 590 C CA . PRO A 1 78 ? 14.162 4.095 -7.676 1.00 94.81 78 PRO A CA 1
ATOM 591 C C . PRO A 1 78 ? 13.289 3.425 -8.748 1.00 94.81 78 PRO A C 1
ATOM 593 O O . PRO A 1 78 ? 12.547 2.484 -8.469 1.00 94.81 78 PRO A O 1
ATOM 596 N N . ALA A 1 79 ? 13.347 3.927 -9.982 1.00 94.31 79 ALA A N 1
ATOM 597 C CA . ALA A 1 79 ? 12.480 3.452 -11.063 1.00 94.31 79 ALA A CA 1
ATOM 598 C C . ALA A 1 79 ? 12.774 1.997 -11.470 1.00 94.31 79 ALA A C 1
ATOM 600 O O . ALA A 1 79 ? 11.881 1.299 -11.935 1.00 94.31 79 ALA A O 1
ATOM 601 N N . ASP A 1 80 ? 14.011 1.539 -11.284 1.00 94.06 80 ASP A N 1
ATOM 602 C CA . ASP A 1 80 ? 14.453 0.162 -11.514 1.00 94.06 80 ASP A CA 1
ATOM 603 C C . ASP A 1 80 ? 14.051 -0.806 -10.388 1.00 94.06 80 ASP A C 1
ATOM 605 O O . ASP A 1 80 ? 14.102 -2.019 -10.576 1.00 94.06 80 ASP A O 1
ATOM 609 N N . GLU A 1 81 ? 13.589 -0.288 -9.247 1.00 95.50 81 GLU A N 1
ATOM 610 C CA . GLU A 1 81 ? 13.021 -1.071 -8.142 1.00 95.50 81 GLU A CA 1
ATOM 611 C C . GLU A 1 81 ? 11.486 -1.200 -8.238 1.00 95.50 81 GLU A C 1
ATOM 613 O O . GLU A 1 81 ? 10.851 -1.686 -7.301 1.00 95.50 81 GLU A O 1
ATOM 618 N N . GLN A 1 82 ? 10.863 -0.756 -9.339 1.00 94.88 82 GLN A N 1
ATOM 619 C CA . GLN A 1 82 ? 9.406 -0.706 -9.498 1.00 94.88 82 GLN A CA 1
ATOM 620 C C . GLN A 1 82 ? 8.945 -1.146 -10.888 1.00 94.88 82 GLN A C 1
ATOM 622 O O . GLN A 1 82 ? 9.573 -0.861 -11.905 1.00 94.88 82 GLN A O 1
ATOM 627 N N . THR A 1 83 ? 7.788 -1.802 -10.941 1.00 92.88 83 THR A N 1
ATOM 628 C CA . THR A 1 83 ? 7.147 -2.161 -12.207 1.00 92.88 83 THR A CA 1
ATOM 629 C C . THR A 1 83 ? 6.301 -0.994 -12.712 1.00 92.88 83 THR A C 1
ATOM 631 O O . THR A 1 83 ? 5.296 -0.632 -12.102 1.00 92.88 83 THR A O 1
ATOM 634 N N . GLY A 1 84 ? 6.706 -0.415 -13.842 1.00 88.06 84 GLY A N 1
ATOM 635 C CA . GLY A 1 84 ? 6.021 0.708 -14.483 1.00 88.06 84 GLY A CA 1
ATOM 636 C C . GLY A 1 84 ? 5.081 0.310 -15.622 1.00 88.06 84 GLY A C 1
ATOM 637 O O . GLY A 1 84 ? 4.923 -0.860 -15.966 1.00 88.06 84 GLY A O 1
ATOM 638 N N . GLU A 1 85 ? 4.488 1.324 -16.254 1.00 86.06 85 GLU A N 1
ATOM 639 C CA . GLU A 1 85 ? 3.546 1.179 -17.374 1.00 86.06 85 GLU A CA 1
ATOM 640 C C . GLU A 1 85 ? 4.102 0.341 -18.534 1.00 86.06 85 GLU A C 1
ATOM 642 O O . GLU A 1 85 ? 3.368 -0.449 -19.120 1.00 86.06 85 GLU A O 1
ATOM 647 N N . ALA A 1 86 ? 5.402 0.455 -18.827 1.00 85.31 86 ALA A N 1
ATOM 648 C CA . ALA A 1 86 ? 6.046 -0.259 -19.928 1.00 85.31 86 ALA A CA 1
ATOM 649 C C . ALA A 1 86 ? 5.857 -1.786 -19.859 1.00 85.31 86 ALA A C 1
ATOM 651 O O . ALA A 1 86 ? 5.690 -2.418 -20.899 1.00 85.31 86 ALA A O 1
ATOM 652 N N . THR A 1 87 ? 5.821 -2.367 -18.654 1.00 85.62 87 THR A N 1
ATOM 653 C CA . THR A 1 87 ? 5.594 -3.809 -18.454 1.00 85.62 87 THR A CA 1
ATOM 654 C C . THR A 1 87 ? 4.174 -4.227 -18.835 1.00 85.62 87 THR A C 1
ATOM 656 O O . THR A 1 87 ? 3.969 -5.328 -19.327 1.00 85.62 87 THR A O 1
ATOM 659 N N . TYR A 1 88 ? 3.194 -3.341 -18.655 1.00 83.25 88 TYR A N 1
ATOM 660 C CA . TYR A 1 88 ? 1.782 -3.609 -18.948 1.00 83.25 88 TYR A CA 1
ATOM 661 C C . TYR A 1 88 ? 1.357 -3.138 -20.345 1.00 83.25 88 TYR A C 1
ATOM 663 O O . TYR A 1 88 ? 0.243 -3.408 -20.775 1.00 83.25 88 TYR A O 1
ATOM 671 N N . ALA A 1 89 ? 2.219 -2.417 -21.065 1.00 81.19 89 ALA A N 1
ATOM 672 C CA . ALA A 1 89 ? 1.890 -1.859 -22.374 1.00 81.19 89 ALA A CA 1
ATOM 673 C C . ALA A 1 89 ? 1.803 -2.919 -23.488 1.00 81.19 89 ALA A C 1
ATOM 675 O O . ALA A 1 89 ? 1.229 -2.642 -24.540 1.00 81.19 89 ALA A O 1
ATOM 676 N N . SER A 1 90 ? 2.407 -4.096 -23.285 1.00 71.62 90 SER A N 1
ATOM 677 C CA . SER A 1 90 ? 2.568 -5.120 -24.331 1.00 71.62 90 SER A CA 1
ATOM 678 C C . SER A 1 90 ? 1.842 -6.440 -24.058 1.00 71.62 90 SER A C 1
ATOM 680 O O . SER A 1 90 ? 1.823 -7.281 -24.952 1.00 71.62 90 SER A O 1
ATOM 682 N N . ASP A 1 91 ? 1.218 -6.611 -22.888 1.00 58.50 91 ASP A N 1
ATOM 683 C CA . ASP A 1 91 ? 0.583 -7.867 -22.478 1.00 58.50 91 ASP A CA 1
ATOM 684 C C . ASP A 1 91 ? -0.834 -7.647 -21.916 1.00 58.50 91 ASP A C 1
ATOM 686 O O . ASP A 1 91 ? -1.143 -6.590 -21.368 1.00 58.50 91 ASP A O 1
ATOM 690 N N . ASP A 1 92 ? -1.679 -8.682 -22.006 1.00 76.19 92 ASP A N 1
ATOM 691 C CA . ASP A 1 92 ? -3.034 -8.788 -21.420 1.00 76.19 92 ASP A CA 1
ATOM 692 C C . ASP A 1 92 ? -2.986 -8.955 -19.882 1.00 76.19 92 ASP A C 1
ATOM 694 O O . ASP A 1 92 ? -3.678 -9.780 -19.286 1.00 76.19 92 ASP A O 1
ATOM 698 N N . LEU A 1 93 ? -2.062 -8.243 -19.231 1.00 81.38 93 LEU A N 1
ATOM 699 C CA . LEU A 1 93 ? -1.826 -8.324 -17.796 1.00 81.38 93 LEU A CA 1
ATOM 700 C C . LEU A 1 93 ? -2.593 -7.222 -17.072 1.00 81.38 93 LEU A C 1
ATOM 702 O O . LEU A 1 93 ? -2.374 -6.027 -17.282 1.00 81.38 93 LEU A O 1
ATOM 706 N N . ASP A 1 94 ? -3.446 -7.640 -16.146 1.00 83.38 94 ASP A N 1
ATOM 707 C CA . ASP A 1 94 ? -4.161 -6.726 -15.269 1.00 83.38 94 ASP A CA 1
ATOM 708 C C . ASP A 1 94 ? -3.244 -6.121 -14.199 1.00 83.38 94 ASP A C 1
ATOM 710 O O . ASP A 1 94 ? -2.440 -6.799 -13.551 1.00 83.38 94 ASP A O 1
ATOM 714 N N . ARG A 1 95 ? -3.449 -4.828 -13.935 1.00 86.25 95 ARG A N 1
ATOM 715 C CA . ARG A 1 95 ? -2.859 -4.117 -12.794 1.00 86.25 95 ARG A CA 1
ATOM 716 C C . ARG A 1 95 ? -3.773 -4.258 -11.584 1.00 86.25 95 ARG A C 1
ATOM 718 O O . ARG A 1 95 ? -4.626 -3.407 -11.327 1.00 86.25 95 ARG A O 1
ATOM 725 N N . ASN A 1 96 ? -3.604 -5.358 -10.863 1.00 86.62 96 ASN A N 1
ATOM 726 C CA . ASN A 1 96 ? -4.393 -5.644 -9.670 1.00 86.62 96 ASN A CA 1
ATOM 727 C C . ASN A 1 96 ? -3.711 -5.118 -8.403 1.00 86.62 96 ASN A C 1
ATOM 729 O O . ASN A 1 96 ? -2.499 -5.228 -8.233 1.00 86.62 96 ASN A O 1
ATOM 733 N N . HIS A 1 97 ? -4.514 -4.559 -7.498 1.00 90.06 97 HIS A N 1
ATOM 734 C CA . HIS A 1 97 ? -4.057 -4.136 -6.175 1.00 90.06 97 HIS A CA 1
ATOM 735 C C . HIS A 1 97 ? -3.979 -5.333 -5.222 1.00 90.06 97 HIS A C 1
ATOM 737 O O . HIS A 1 97 ? -4.846 -6.205 -5.264 1.00 90.06 97 HIS A O 1
ATOM 743 N N . LEU A 1 98 ? -2.992 -5.345 -4.318 1.00 91.50 98 LEU A N 1
ATOM 744 C CA . LEU A 1 98 ? -2.935 -6.328 -3.223 1.00 91.50 98 LEU A CA 1
ATOM 745 C C . LEU A 1 98 ? -3.988 -6.062 -2.137 1.00 91.50 98 LEU A C 1
ATOM 747 O O . LEU A 1 98 ? -4.462 -6.990 -1.490 1.00 91.50 98 LEU A O 1
ATOM 751 N N . VAL A 1 99 ? -4.368 -4.797 -1.960 1.00 91.44 99 VAL A N 1
ATOM 752 C CA . VAL A 1 99 ? -5.369 -4.334 -0.993 1.00 91.44 99 VAL A CA 1
ATOM 753 C C . VAL A 1 99 ? -6.485 -3.629 -1.751 1.00 91.44 99 VAL A C 1
ATOM 755 O O . VAL A 1 99 ? -6.222 -2.942 -2.743 1.00 91.44 99 VAL A O 1
ATOM 758 N N . ARG A 1 100 ? -7.749 -3.774 -1.328 1.00 89.81 100 ARG A N 1
ATOM 759 C CA . ARG A 1 100 ? -8.816 -3.033 -2.011 1.00 89.81 100 ARG A CA 1
ATOM 760 C C . ARG A 1 100 ? -8.623 -1.557 -1.729 1.00 89.81 100 ARG A C 1
ATOM 762 O O . ARG A 1 100 ? -8.356 -1.148 -0.607 1.00 89.81 100 ARG A O 1
ATOM 769 N N . ARG 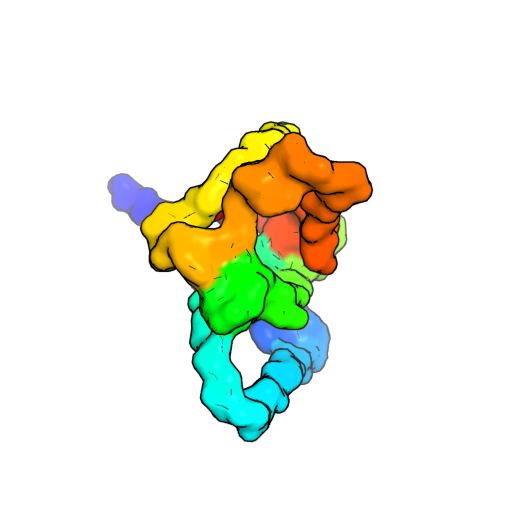A 1 101 ? -8.848 -0.730 -2.742 1.00 87.75 101 ARG A N 1
ATOM 770 C CA . ARG A 1 101 ? -8.558 0.705 -2.656 1.00 87.75 101 ARG A CA 1
ATOM 771 C C . ARG A 1 101 ? -9.353 1.444 -1.568 1.00 87.75 101 ARG A C 1
ATOM 773 O O . ARG A 1 101 ? -8.998 2.564 -1.243 1.00 87.75 101 ARG A O 1
ATOM 780 N N . GLN A 1 102 ? -10.437 0.862 -1.050 1.00 89.31 102 GLN A N 1
ATOM 781 C CA . GLN A 1 102 ? -11.241 1.424 0.044 1.00 89.31 102 GLN A CA 1
ATOM 782 C C . GLN A 1 102 ? -10.780 0.968 1.436 1.00 89.31 102 GLN A C 1
ATOM 784 O O . GLN A 1 102 ? -11.046 1.665 2.409 1.00 89.31 102 GLN A O 1
ATOM 789 N N . ASP A 1 103 ? -10.072 -0.159 1.542 1.00 92.44 103 ASP A N 1
ATOM 790 C CA . ASP A 1 103 ? -9.673 -0.755 2.823 1.00 92.44 103 ASP A CA 1
ATOM 791 C C . ASP A 1 103 ? -8.866 0.209 3.725 1.00 92.44 103 ASP A C 1
ATOM 793 O O . ASP A 1 103 ? -9.152 0.257 4.924 1.00 92.44 103 ASP A O 1
ATOM 797 N N . PRO A 1 104 ? -7.919 1.025 3.208 1.00 90.06 104 PRO A N 1
ATOM 798 C CA . PRO A 1 104 ? -7.183 1.987 4.032 1.00 90.06 104 PRO A CA 1
ATOM 799 C C . PRO A 1 104 ? -7.866 3.362 4.146 1.00 90.06 104 PRO A C 1
ATOM 801 O O . PRO A 1 104 ? -7.336 4.262 4.796 1.00 90.06 104 PRO A O 1
ATOM 804 N N . VAL A 1 105 ? -9.018 3.570 3.501 1.00 89.81 105 VAL A N 1
ATOM 805 C CA . VAL A 1 105 ? -9.645 4.893 3.359 1.00 89.81 105 VAL A CA 1
ATOM 806 C C . VAL A 1 105 ? -10.683 5.092 4.459 1.00 89.81 105 VAL A C 1
ATOM 808 O O . VAL A 1 105 ? -11.887 4.928 4.264 1.00 89.81 105 VAL A O 1
ATOM 811 N N . TRP A 1 106 ? -10.208 5.453 5.648 1.00 90.31 106 TRP A N 1
ATOM 812 C CA . TRP A 1 106 ? -11.071 5.696 6.803 1.00 90.31 106 TRP A CA 1
ATOM 813 C C . TRP A 1 106 ? -10.491 6.723 7.779 1.00 90.31 106 TRP A C 1
ATOM 815 O O . TRP A 1 106 ? -9.283 6.971 7.844 1.00 90.31 106 TRP A O 1
ATOM 825 N N . GLY A 1 107 ? -11.377 7.333 8.565 1.00 84.44 107 GLY A N 1
ATOM 826 C CA . GLY A 1 107 ? -11.050 8.457 9.443 1.00 84.44 107 GLY A CA 1
ATOM 827 C C . GLY A 1 107 ? -11.219 9.815 8.751 1.00 84.44 107 GLY A C 1
ATOM 828 O O . GLY A 1 107 ? -11.924 9.943 7.757 1.00 84.44 107 GLY A O 1
ATOM 829 N N . GLY A 1 108 ? -10.625 10.877 9.302 1.00 74.38 108 GLY A N 1
ATOM 830 C CA . GLY A 1 108 ? -10.789 12.227 8.749 1.00 74.38 108 GLY A CA 1
ATOM 831 C C . GLY A 1 108 ? -10.160 12.379 7.358 1.00 74.38 108 GLY A C 1
ATOM 832 O O . GLY A 1 108 ? -9.089 11.837 7.108 1.00 74.38 108 GLY A O 1
ATOM 833 N N . ALA A 1 109 ? -10.769 13.185 6.478 1.00 58.28 109 ALA A N 1
ATOM 834 C CA . ALA A 1 109 ? -10.310 13.402 5.095 1.00 58.28 109 ALA A CA 1
ATOM 835 C C . ALA A 1 109 ? -8.839 13.860 4.967 1.00 58.28 109 ALA A C 1
ATOM 837 O O . ALA A 1 109 ? -8.196 13.608 3.953 1.00 58.28 109 ALA A O 1
ATOM 838 N N . ALA A 1 110 ? -8.281 14.488 6.009 1.00 52.78 110 ALA A N 1
ATOM 839 C CA . ALA A 1 110 ? -6.870 14.877 6.070 1.00 52.78 110 ALA A CA 1
ATOM 840 C C . ALA A 1 110 ? -5.894 13.685 6.137 1.00 52.78 110 ALA A C 1
ATOM 842 O O . ALA A 1 110 ? -4.709 13.861 5.873 1.00 52.78 110 ALA A O 1
ATOM 843 N N . ASN A 1 111 ? -6.374 12.485 6.475 1.00 53.28 111 ASN A N 1
ATOM 844 C CA . ASN A 1 111 ? -5.553 11.280 6.561 1.00 53.28 111 ASN A CA 1
ATOM 845 C C . ASN A 1 111 ? -5.365 10.609 5.189 1.00 53.28 111 ASN A C 1
ATOM 847 O O . ASN A 1 111 ? -4.388 9.899 4.987 1.00 53.28 111 ASN A O 1
ATOM 851 N N . ASN A 1 112 ? -6.255 10.859 4.226 1.00 51.62 112 ASN A N 1
ATOM 852 C CA . ASN A 1 112 ? -6.343 10.084 2.985 1.00 51.62 112 ASN A CA 1
ATOM 853 C C . ASN A 1 112 ? -5.690 10.812 1.799 1.00 51.62 112 ASN A C 1
ATOM 855 O O . ASN A 1 112 ? -6.305 10.970 0.745 1.00 51.62 112 ASN A O 1
ATOM 859 N N . GLN A 1 113 ? -4.462 11.306 1.972 1.00 41.75 113 GLN A N 1
ATOM 860 C CA . GLN A 1 113 ? -3.660 11.770 0.837 1.00 41.75 113 GLN A CA 1
ATOM 861 C C . GLN A 1 113 ? -3.008 10.547 0.186 1.00 41.75 113 GLN A C 1
ATOM 863 O O . GLN A 1 113 ? -2.240 9.838 0.833 1.00 41.75 113 GLN A O 1
ATOM 868 N N . ALA A 1 114 ? -3.376 10.282 -1.067 1.00 37.50 114 ALA A N 1
ATOM 869 C CA . ALA A 1 114 ? -2.772 9.237 -1.879 1.00 37.50 114 ALA A CA 1
ATOM 870 C C . ALA A 1 114 ? -1.278 9.536 -2.068 1.00 37.50 114 ALA A C 1
ATOM 872 O O . ALA A 1 114 ? -0.922 10.663 -2.422 1.00 37.50 114 ALA A O 1
ATOM 873 N N . SER A 1 115 ? -0.432 8.545 -1.779 1.00 42.31 115 SER A N 1
ATOM 874 C CA . SER A 1 115 ? 0.934 8.489 -2.307 1.00 42.31 115 SER A CA 1
ATOM 875 C C . SER A 1 115 ? 0.895 8.285 -3.816 1.00 42.31 115 SER A C 1
ATOM 877 O O . SER A 1 115 ? -0.026 7.568 -4.281 1.00 42.31 115 SER A O 1
#

Radius of gyration: 15.69 Å; chains: 1; bounding box: 35×43×44 Å

Sequence (115 aa):
MNAAVFPPAGYKTEFPQFPLTLPVFTDGAPMRALPCTQLTVLLGPLRALPIETDVNINGDQLVDVDQSNNWHLDSGIPADEQTGEATYASDDLDRNHLVRRQDPVWGGAANNQAS

Foldseek 3Di:
DDDPPADDFAADQVLDVHRDDDDDDDPPQDWDWDGAQQKIFIARQVVQDTPDMHGDADPVFFDDDDDDPDDDDDPVDDPSSHDGPVVVVPDPDDPDDPDPPRRSHGDDPVRDDDD

pLDDT: mean 83.07, std 16.28, range [30.14, 95.5]

Secondary structure (DSSP, 8-state):
-----PPPPS--TTSSSS--PPP---S----EEEEETTEEEEEEGGGTEEEEEEE---GGGB------------TTS-GGGS--HHHHSSS------SS-TTTT-BS-GGG----